Protein AF-A0A059VIG6-F1 (afdb_monomer_lite)

Radius of gyration: 15.18 Å; chains: 1; bounding box: 46×27×35 Å

InterPro domains:
  IPR001690 Autoinducer synthase [PF00765] (8-98)
  IPR001690 Autoinducer synthase [PR01549] (10-28)
  IPR001690 Autoinducer synthase [PR01549] (43-55)
  IPR001690 Autoinducer synthase [PR01549] (88-100)
  IPR001690 Autoinducer synthase [PS51187] (1-100)
  IPR001690 Autoinducer synthase [PTHR39322] (8-100)
  IPR016181 Acyl-CoA N-acyltransferase [SSF55729] (5-97)

Secondary structure (DSSP, 8-state):
-B-TTSSS--B-EEEEEEETTS--HHHHT-GGGGTTPPPP--TTEEEEEEEEE----TTSS-HHHHHHHHHHHHHHHHHHTT--EEEE---HHHHHHH--

Foldseek 3Di:
DWDPPDPDGDDQWDKDKDALLDDDCCVPPNVVVCVPPDRDHDRQEIEIDDTDGHPPDPDDADPLRVVVVVVVVVVVVSVVSNRDYYHYDDDPVVVVSVVD

Structure (mmCIF, N/CA/C/O backbone):
data_AF-A0A059VIG6-F1
#
_entry.id   AF-A0A059VIG6-F1
#
loop_
_atom_site.group_PDB
_atom_site.id
_atom_site.type_symbol
_atom_site.label_atom_id
_atom_site.label_alt_id
_atom_site.label_comp_id
_atom_site.label_asym_id
_atom_site.label_entity_id
_atom_site.label_seq_id
_atom_site.pdbx_PDB_ins_code
_atom_site.Cartn_x
_atom_site.Cartn_y
_atom_site.Cartn_z
_atom_site.occupancy
_atom_site.B_iso_or_equiv
_atom_site.auth_seq_id
_atom_site.auth_comp_id
_atom_site.auth_asym_id
_atom_site.auth_atom_id
_atom_site.pdbx_PDB_model_num
ATOM 1 N N . LEU A 1 1 ? 12.684 3.213 -5.860 1.00 61.75 1 LEU A N 1
ATOM 2 C CA . LEU A 1 1 ? 13.642 2.281 -6.493 1.00 61.75 1 LEU A CA 1
ATOM 3 C C . LEU A 1 1 ? 14.554 3.101 -7.388 1.00 61.75 1 LEU A C 1
ATOM 5 O O . LEU A 1 1 ? 14.046 3.786 -8.272 1.00 61.75 1 LEU A O 1
ATOM 9 N N . ILE A 1 2 ? 15.853 3.106 -7.101 1.00 60.44 2 ILE A N 1
ATOM 10 C CA . ILE A 1 2 ? 16.862 3.866 -7.851 1.00 60.44 2 ILE A CA 1
ATOM 11 C C . ILE A 1 2 ? 17.789 2.853 -8.522 1.00 60.44 2 ILE A C 1
ATOM 13 O O . IL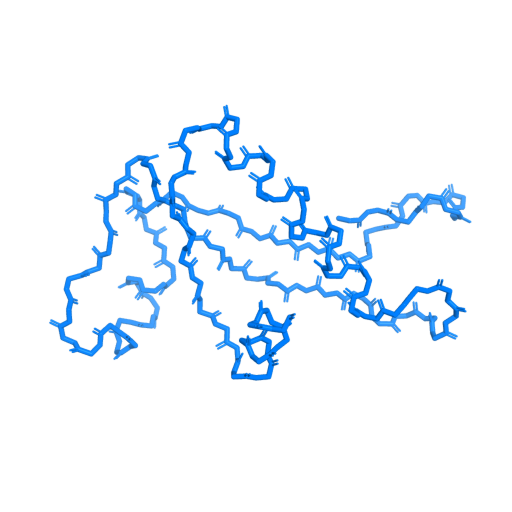E A 1 2 ? 18.173 1.875 -7.882 1.00 60.44 2 ILE A O 1
ATOM 17 N N . GLN A 1 3 ? 18.120 3.069 -9.794 1.00 58.91 3 GLN A N 1
ATOM 18 C CA . GLN A 1 3 ? 19.111 2.259 -10.499 1.00 58.91 3 GLN A CA 1
ATOM 19 C C . GLN A 1 3 ? 20.520 2.749 -10.136 1.00 58.91 3 GLN A C 1
ATOM 21 O O . GLN A 1 3 ? 20.812 3.934 -10.269 1.00 58.91 3 GLN A O 1
ATOM 26 N N . ALA A 1 4 ? 21.375 1.850 -9.640 1.00 55.16 4 ALA A N 1
ATOM 27 C CA . ALA A 1 4 ? 22.717 2.200 -9.160 1.00 55.16 4 ALA A CA 1
ATOM 28 C C . ALA A 1 4 ? 23.775 2.310 -10.281 1.00 55.16 4 ALA A C 1
ATOM 30 O O . ALA A 1 4 ? 24.827 2.895 -10.053 1.00 55.16 4 ALA A O 1
ATOM 31 N N . ASP A 1 5 ? 23.483 1.791 -11.480 1.00 58.28 5 ASP A N 1
ATOM 32 C CA . ASP A 1 5 ? 24.452 1.631 -12.582 1.00 58.28 5 ASP A CA 1
ATOM 33 C C . ASP A 1 5 ? 24.392 2.725 -13.667 1.00 58.28 5 ASP A C 1
ATOM 35 O O . ASP A 1 5 ? 24.977 2.574 -14.740 1.00 58.28 5 ASP A O 1
ATOM 39 N N . THR A 1 6 ? 23.694 3.838 -13.429 1.00 55.12 6 THR A N 1
ATOM 40 C CA . THR A 1 6 ? 23.690 4.992 -14.346 1.00 55.12 6 THR A CA 1
ATOM 41 C C . THR A 1 6 ? 24.410 6.195 -13.727 1.00 55.12 6 THR A C 1
ATOM 43 O O . THR A 1 6 ? 24.295 6.408 -12.521 1.00 55.12 6 THR A O 1
ATOM 46 N N . PRO A 1 7 ? 25.119 7.022 -14.528 1.00 57.62 7 PRO A N 1
ATOM 47 C CA . PRO A 1 7 ? 25.800 8.234 -14.043 1.00 57.62 7 PRO A CA 1
ATOM 48 C C . PRO A 1 7 ? 24.867 9.213 -13.317 1.00 57.62 7 PRO A C 1
ATOM 50 O O . PRO A 1 7 ? 25.298 10.006 -12.485 1.00 57.62 7 PRO A O 1
ATOM 53 N N . GLU A 1 8 ? 23.576 9.135 -13.631 1.00 66.25 8 GLU A N 1
ATOM 54 C CA . GLU A 1 8 ? 22.494 9.885 -13.014 1.00 66.25 8 GLU A CA 1
ATOM 55 C C . GLU A 1 8 ? 21.606 8.895 -12.253 1.00 66.25 8 GLU A C 1
ATOM 57 O O . GLU A 1 8 ? 21.138 7.908 -12.825 1.00 66.25 8 GLU A O 1
ATOM 62 N N . ALA A 1 9 ? 21.377 9.135 -10.960 1.00 66.00 9 ALA A N 1
ATOM 63 C CA . ALA A 1 9 ? 20.503 8.316 -10.124 1.00 66.00 9 ALA A CA 1
ATOM 64 C C . ALA A 1 9 ? 19.049 8.395 -10.629 1.00 66.00 9 ALA A C 1
ATOM 66 O O . ALA A 1 9 ? 18.278 9.267 -10.223 1.00 66.00 9 ALA A O 1
ATOM 67 N N . GLN A 1 10 ? 18.667 7.495 -11.536 1.00 75.00 10 GLN A N 1
ATOM 68 C CA . GLN A 1 10 ? 17.345 7.510 -12.149 1.00 75.00 10 GLN A CA 1
ATOM 69 C C . GLN A 1 10 ? 16.339 6.734 -11.294 1.00 75.00 10 GLN A C 1
ATOM 71 O O . GLN A 1 10 ? 16.577 5.597 -10.872 1.00 75.00 10 GLN A O 1
ATOM 76 N N . VAL A 1 11 ? 15.174 7.343 -11.057 1.00 79.94 11 VAL A N 1
ATOM 77 C CA . VAL A 1 11 ? 14.041 6.657 -10.427 1.00 79.94 11 VAL A CA 1
ATOM 78 C C . VAL A 1 11 ? 13.466 5.660 -11.428 1.00 79.94 11 VAL A C 1
ATOM 80 O O . VAL A 1 11 ? 12.875 6.041 -12.436 1.00 79.94 11 VAL A O 1
ATOM 83 N N . PHE A 1 12 ? 13.627 4.374 -11.133 1.00 78.38 12 PHE A N 1
ATOM 84 C CA . PHE A 1 12 ? 13.115 3.281 -11.961 1.00 78.38 12 PHE A CA 1
ATOM 85 C C . PHE A 1 12 ? 11.755 2.770 -11.480 1.00 78.38 12 PHE A C 1
ATOM 87 O O . PHE A 1 12 ? 11.040 2.080 -12.197 1.00 78.38 12 PHE A O 1
ATOM 94 N N . GLY A 1 13 ? 11.353 3.126 -10.264 1.00 82.25 13 GLY A N 1
ATOM 95 C CA . GLY A 1 13 ? 10.019 2.815 -9.779 1.00 82.25 13 GLY A CA 1
ATOM 96 C C . GLY A 1 13 ? 9.715 3.437 -8.431 1.00 82.25 13 GLY A C 1
ATOM 97 O O . GLY A 1 13 ? 10.620 3.764 -7.651 1.00 82.25 13 GLY A O 1
ATOM 98 N N . CYS A 1 14 ? 8.431 3.601 -8.153 1.00 87.81 14 CYS A N 1
ATOM 99 C CA . CYS A 1 14 ? 7.940 4.217 -6.936 1.00 87.81 14 CYS A CA 1
ATOM 100 C C . CYS A 1 14 ? 6.638 3.580 -6.445 1.00 87.81 14 CYS A C 1
ATOM 102 O O . CYS A 1 14 ? 5.911 2.905 -7.177 1.00 87.81 14 CYS A O 1
ATOM 104 N N . TRP A 1 15 ? 6.392 3.822 -5.162 1.00 90.81 15 TRP A N 1
ATOM 105 C CA . TRP A 1 15 ? 5.147 3.574 -4.455 1.00 90.81 15 TRP A CA 1
ATOM 106 C C . TRP A 1 15 ? 4.852 4.797 -3.596 1.00 90.81 15 TRP A C 1
ATOM 108 O O . TRP A 1 15 ? 5.772 5.490 -3.154 1.00 90.81 15 TRP A O 1
ATOM 118 N N . ARG A 1 16 ? 3.572 5.038 -3.331 1.00 94.44 16 ARG A N 1
ATOM 119 C CA . ARG A 1 16 ? 3.111 6.018 -2.353 1.00 94.44 16 ARG A CA 1
ATOM 120 C C . ARG A 1 16 ? 2.483 5.294 -1.169 1.00 94.44 16 ARG A C 1
ATOM 122 O O . ARG A 1 16 ? 1.680 4.389 -1.374 1.00 94.44 16 ARG A O 1
ATOM 129 N N . ILE A 1 17 ? 2.826 5.734 0.036 1.00 96.12 17 ILE A N 1
ATOM 130 C CA . ILE A 1 17 ? 2.302 5.227 1.307 1.00 96.12 17 ILE A CA 1
ATOM 131 C C . ILE A 1 17 ? 1.417 6.318 1.919 1.00 96.12 17 ILE A C 1
ATOM 133 O O . ILE A 1 17 ? 1.784 7.493 1.859 1.00 96.12 17 ILE A O 1
ATOM 137 N N . LEU A 1 18 ? 0.253 5.949 2.453 1.00 97.19 18 LEU A N 1
ATOM 138 C CA . LEU A 1 18 ? -0.671 6.848 3.150 1.00 97.19 18 LEU A CA 1
ATOM 139 C C . LEU A 1 18 ? -1.153 6.219 4.463 1.00 97.19 18 LEU A C 1
ATOM 141 O O . LEU A 1 18 ? -1.441 5.022 4.512 1.00 97.19 18 LEU A O 1
ATOM 145 N N . ASP A 1 19 ? -1.300 7.039 5.502 1.00 97.19 19 ASP A N 1
ATOM 146 C CA . ASP A 1 19 ? -1.886 6.620 6.776 1.00 97.19 19 ASP A CA 1
ATOM 147 C C . ASP A 1 19 ? -3.393 6.380 6.635 1.00 97.19 19 ASP A C 1
ATOM 149 O O . ASP A 1 19 ? -4.127 7.243 6.147 1.00 97.19 19 ASP A O 1
ATOM 153 N N . THR A 1 20 ? -3.889 5.237 7.120 1.00 97.94 20 THR A N 1
ATOM 154 C CA . THR A 1 20 ? -5.338 4.951 7.076 1.00 97.94 20 THR A CA 1
ATOM 155 C C . THR A 1 20 ? -6.154 5.749 8.096 1.00 97.94 20 THR A C 1
ATOM 157 O O . THR A 1 20 ? -7.382 5.789 8.008 1.00 97.94 20 THR A O 1
ATOM 160 N N . THR A 1 21 ? -5.492 6.418 9.045 1.00 97.62 21 THR A N 1
ATOM 161 C CA . THR A 1 21 ? -6.119 7.392 9.954 1.00 97.62 21 THR A CA 1
ATOM 162 C C . THR A 1 21 ? -6.516 8.685 9.234 1.00 97.62 21 THR A C 1
ATOM 164 O O . THR A 1 21 ? -7.405 9.400 9.699 1.00 97.62 21 THR A O 1
ATOM 167 N N . GLY A 1 22 ? -5.891 8.974 8.087 1.00 96.56 22 GLY A N 1
ATOM 168 C CA . GLY A 1 22 ? -6.209 10.099 7.215 1.00 96.56 22 GLY A CA 1
ATOM 169 C C . GLY A 1 22 ? -7.053 9.708 5.993 1.00 96.56 22 GLY A C 1
ATOM 170 O O . GLY A 1 22 ? -7.653 8.631 5.945 1.00 96.56 22 GLY A O 1
ATOM 171 N N . PRO A 1 23 ? -7.142 10.597 4.986 1.00 97.00 23 PRO A N 1
ATOM 172 C CA . PRO A 1 23 ? -7.737 10.279 3.691 1.00 97.00 23 PRO A CA 1
ATOM 173 C C . PRO A 1 23 ? -6.831 9.359 2.859 1.00 97.00 23 PRO A C 1
ATOM 175 O O . PRO A 1 23 ? -5.640 9.628 2.707 1.00 97.00 23 PRO A O 1
ATOM 178 N N . TYR A 1 24 ? -7.407 8.320 2.255 1.00 97.81 24 TYR A N 1
ATOM 179 C CA . TYR A 1 24 ? -6.691 7.362 1.403 1.00 97.81 24 TYR A CA 1
ATOM 180 C C . TYR A 1 24 ? -7.601 6.823 0.288 1.00 97.81 24 TYR A C 1
ATOM 182 O O . TYR A 1 24 ? -8.822 6.978 0.332 1.00 97.81 24 TYR A O 1
ATOM 190 N N . MET A 1 25 ? -7.030 6.233 -0.762 1.00 97.25 25 MET A N 1
ATOM 191 C CA . MET A 1 25 ? -7.758 5.938 -2.001 1.00 97.25 25 MET A CA 1
ATOM 192 C C . MET A 1 25 ? -8.865 4.898 -1.847 1.00 97.25 25 MET A C 1
ATOM 194 O O . MET A 1 25 ? -9.953 5.118 -2.369 1.00 97.25 25 MET A O 1
ATOM 198 N N . LEU A 1 26 ? -8.639 3.789 -1.148 1.00 96.88 26 LEU A N 1
ATOM 199 C CA . LEU A 1 26 ? -9.664 2.765 -0.944 1.00 96.88 26 LEU A CA 1
ATOM 200 C C . LEU A 1 26 ? -10.883 3.335 -0.196 1.00 96.88 26 LEU A C 1
ATOM 202 O O . LEU A 1 26 ? -12.009 2.990 -0.529 1.00 96.88 26 LEU A O 1
ATOM 206 N N . LYS A 1 27 ? -10.688 4.262 0.749 1.00 96.75 27 LYS A N 1
ATOM 207 C CA . LYS A 1 27 ? -11.790 4.919 1.473 1.00 96.75 27 LYS A CA 1
ATOM 208 C C . LYS A 1 27 ? -12.457 6.043 0.682 1.00 96.75 27 LYS A C 1
ATOM 210 O O . LYS A 1 27 ? -13.672 6.193 0.751 1.00 96.75 27 LYS A O 1
ATOM 215 N N . ASN A 1 28 ? -11.678 6.866 -0.022 1.00 97.44 28 ASN A N 1
ATOM 216 C CA . ASN A 1 28 ? -12.154 8.135 -0.587 1.00 97.44 28 ASN A CA 1
ATOM 217 C C . ASN A 1 28 ? -12.326 8.135 -2.113 1.00 97.44 28 ASN A C 1
ATOM 219 O O . ASN A 1 28 ? -13.007 9.012 -2.637 1.00 97.44 28 ASN A O 1
ATOM 223 N N . THR A 1 29 ? -11.693 7.210 -2.834 1.00 96.44 29 THR A N 1
ATOM 224 C CA . THR A 1 29 ? -11.753 7.116 -4.304 1.00 96.44 29 THR A CA 1
ATOM 225 C C . THR A 1 29 ? -12.422 5.832 -4.786 1.00 96.44 29 THR A C 1
ATOM 227 O O . THR A 1 29 ? -13.148 5.899 -5.768 1.00 96.44 29 THR A O 1
ATOM 230 N N . PHE A 1 30 ? -12.202 4.698 -4.113 1.00 96.12 30 PHE A N 1
ATOM 231 C CA . PHE A 1 30 ? -12.727 3.384 -4.516 1.00 96.12 30 PHE A CA 1
ATOM 232 C C . PHE A 1 30 ? -13.494 2.647 -3.397 1.00 96.12 30 PHE A C 1
ATOM 234 O O . PHE A 1 30 ? -13.227 1.464 -3.154 1.00 96.12 30 PHE A O 1
ATOM 241 N N . PRO A 1 31 ? -14.423 3.309 -2.680 1.00 95.38 31 PRO A N 1
ATOM 242 C CA . PRO A 1 31 ? -15.144 2.690 -1.566 1.00 95.38 31 PRO A CA 1
ATOM 243 C C . PRO A 1 31 ? -15.966 1.459 -1.975 1.00 95.38 31 PRO A C 1
ATOM 245 O O . PRO A 1 31 ? -16.216 0.581 -1.153 1.00 95.38 31 PRO A O 1
ATOM 248 N N . GLU A 1 32 ? -16.364 1.342 -3.240 1.00 96.50 32 GLU A N 1
ATOM 249 C CA . GLU A 1 32 ? -17.100 0.198 -3.777 1.00 96.50 32 GLU A CA 1
ATOM 250 C C . GLU A 1 32 ? -16.341 -1.134 -3.642 1.00 96.50 32 GLU A C 1
ATOM 252 O O . GLU A 1 32 ? -16.969 -2.183 -3.483 1.00 96.50 32 GLU A O 1
ATOM 257 N N . LEU A 1 33 ? -15.002 -1.100 -3.618 1.00 95.19 33 LEU A N 1
ATOM 258 C CA . LEU A 1 33 ? -14.157 -2.287 -3.438 1.00 95.19 33 LEU A CA 1
ATOM 259 C C . LEU A 1 33 ? -14.173 -2.823 -1.998 1.00 95.19 33 LEU A C 1
ATOM 261 O O . LEU A 1 33 ? -13.701 -3.930 -1.745 1.00 95.19 33 LEU A O 1
ATOM 265 N N . LEU A 1 34 ? -14.741 -2.075 -1.047 1.00 94.31 34 LEU A N 1
ATOM 266 C CA . LEU A 1 34 ? -14.953 -2.554 0.320 1.00 94.31 34 LEU A CA 1
ATOM 267 C C . LEU A 1 34 ? -16.138 -3.524 0.423 1.00 94.31 34 LEU A C 1
ATOM 269 O O . LEU A 1 34 ? -16.282 -4.193 1.446 1.00 94.31 34 LEU A O 1
ATOM 273 N N . HIS A 1 35 ? -16.993 -3.617 -0.603 1.00 94.38 35 HIS A N 1
ATOM 274 C CA . HIS A 1 35 ? -18.162 -4.504 -0.619 1.00 94.38 35 HIS A CA 1
ATOM 275 C C . HIS A 1 35 ? -19.056 -4.361 0.630 1.00 94.38 35 HIS A C 1
ATOM 277 O O . HIS A 1 35 ? -19.497 -5.348 1.217 1.00 94.38 35 HIS A O 1
ATOM 283 N N . GLY A 1 36 ? -19.290 -3.118 1.062 1.00 93.00 36 GLY A N 1
ATOM 284 C CA . GLY A 1 36 ? -20.112 -2.797 2.236 1.00 93.00 36 GLY A CA 1
ATOM 285 C C . GLY A 1 36 ? -19.415 -2.979 3.589 1.00 93.00 36 GLY A C 1
ATOM 286 O O . GLY A 1 36 ? -20.040 -2.735 4.618 1.00 93.00 36 GLY A O 1
ATOM 287 N N . LYS A 1 37 ? -18.139 -3.384 3.615 1.00 95.81 37 LYS A N 1
ATOM 288 C CA . LYS A 1 37 ? -17.332 -3.423 4.841 1.00 95.81 37 LYS A CA 1
ATOM 289 C C . LYS A 1 37 ? -16.843 -2.026 5.221 1.00 95.81 37 LYS A C 1
ATOM 291 O O . LYS A 1 37 ? -16.703 -1.146 4.375 1.00 95.81 37 LYS A O 1
ATOM 296 N N . GLU A 1 38 ? -16.549 -1.843 6.503 1.00 95.62 38 GLU A N 1
ATOM 297 C CA . GLU A 1 38 ? -15.945 -0.609 6.995 1.00 95.62 38 GLU A CA 1
ATOM 298 C C . GLU A 1 38 ? -14.514 -0.446 6.463 1.00 95.62 38 GLU A C 1
ATOM 300 O O . GLU A 1 38 ? -13.740 -1.405 6.389 1.00 95.62 38 GLU A O 1
ATOM 305 N N . ALA A 1 39 ? -14.170 0.783 6.077 1.00 97.06 39 ALA A N 1
ATOM 306 C CA . ALA A 1 39 ? -12.838 1.118 5.601 1.00 97.06 39 ALA A CA 1
ATOM 307 C C . ALA A 1 39 ? -11.841 1.089 6.780 1.00 97.06 39 ALA A C 1
ATOM 309 O O . ALA A 1 39 ? -12.093 1.767 7.780 1.00 97.06 39 ALA A O 1
ATOM 310 N N . PRO A 1 40 ? -10.702 0.375 6.684 1.00 96.94 40 PRO A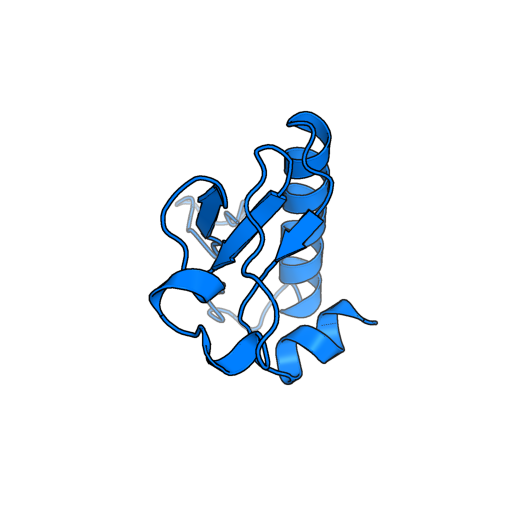 N 1
ATOM 311 C CA . PRO A 1 40 ? -9.700 0.335 7.749 1.00 96.94 40 PRO A CA 1
ATOM 312 C C . PRO A 1 40 ? -9.272 1.731 8.223 1.00 96.94 40 PRO A C 1
ATOM 314 O O . PRO A 1 40 ? -9.109 2.649 7.420 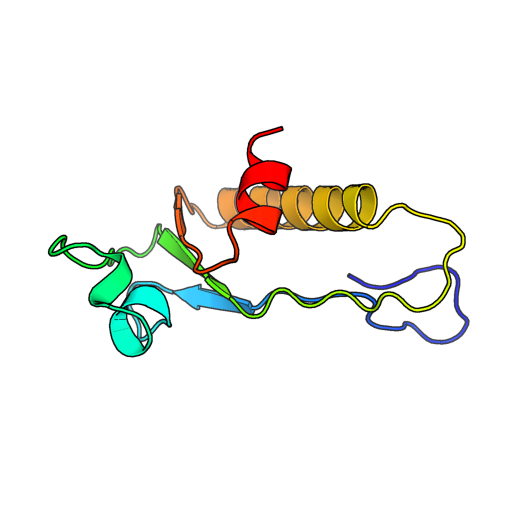1.00 96.94 40 PRO A O 1
ATOM 317 N N . CYS A 1 41 ? -9.085 1.895 9.529 1.00 97.62 41 CYS A N 1
ATOM 318 C CA . CYS A 1 41 ? -8.640 3.148 10.131 1.00 97.62 41 CYS A CA 1
ATOM 319 C C . CYS A 1 41 ? -7.812 2.824 11.376 1.00 97.62 41 CYS A C 1
ATOM 321 O O . CYS A 1 41 ? -8.366 2.519 12.431 1.00 97.62 41 CYS A O 1
ATOM 323 N N . SER A 1 42 ? -6.486 2.803 11.247 1.00 98.00 42 SER A N 1
ATOM 324 C CA . SER A 1 42 ? -5.592 2.454 12.354 1.00 98.00 42 SER A CA 1
ATOM 325 C C . SER A 1 42 ? -4.185 3.008 12.120 1.00 98.00 42 SER A C 1
ATOM 327 O O . SER A 1 42 ? -3.712 2.984 10.983 1.00 98.00 42 SER A O 1
ATOM 329 N N . PRO A 1 43 ? -3.474 3.454 13.174 1.00 97.38 43 PRO A N 1
ATOM 330 C CA . PRO A 1 43 ? -2.072 3.858 13.059 1.00 97.38 43 PRO A CA 1
ATOM 331 C C . PRO A 1 43 ? -1.139 2.693 12.684 1.00 97.38 43 PRO A C 1
ATOM 333 O O . PRO A 1 43 ? -0.017 2.933 12.263 1.00 97.38 43 PRO A O 1
ATOM 336 N N . HIS A 1 44 ? -1.603 1.443 12.792 1.00 97.94 44 HIS A N 1
ATOM 337 C CA . HIS A 1 44 ? -0.848 0.239 12.430 1.00 97.94 44 HIS A CA 1
ATOM 338 C C . HIS A 1 44 ? -1.184 -0.285 11.024 1.00 97.94 44 HIS A C 1
ATOM 340 O O . HIS A 1 44 ? -0.810 -1.408 10.675 1.00 97.94 44 HIS A O 1
ATOM 346 N N . ILE A 1 45 ? -1.937 0.484 10.228 1.00 97.94 45 ILE A N 1
ATOM 347 C CA . ILE A 1 45 ? -2.367 0.100 8.880 1.00 97.94 45 ILE A CA 1
ATOM 348 C C . ILE A 1 45 ? -2.061 1.233 7.901 1.00 97.94 45 ILE A C 1
ATOM 350 O O . ILE A 1 45 ? -2.512 2.368 8.084 1.00 97.94 45 ILE A O 1
ATOM 354 N N . TRP A 1 46 ? -1.364 0.895 6.817 1.00 98.25 46 TRP A N 1
ATOM 355 C CA . TRP A 1 46 ? -1.068 1.815 5.717 1.00 98.25 46 TRP A CA 1
ATOM 356 C C . TRP A 1 46 ? -1.745 1.408 4.417 1.00 98.25 46 TRP A C 1
ATOM 358 O O . TRP A 1 46 ? -1.889 0.223 4.112 1.00 98.25 46 TRP A O 1
ATOM 368 N N . GLU A 1 47 ? -2.107 2.407 3.615 1.00 97.69 47 GLU A N 1
ATOM 369 C CA . GLU A 1 47 ? -2.440 2.212 2.211 1.00 97.69 47 GLU A CA 1
ATOM 370 C C . GLU A 1 47 ? -1.197 2.368 1.336 1.00 97.69 47 GLU A C 1
ATOM 372 O O . GLU A 1 47 ? -0.455 3.347 1.428 1.00 97.69 47 GLU A O 1
ATOM 377 N N . LEU A 1 48 ? -1.048 1.444 0.396 1.00 95.44 48 LEU A N 1
ATOM 378 C CA . LEU A 1 48 ? -0.127 1.542 -0.716 1.00 95.44 48 LEU A CA 1
ATOM 379 C C . LEU A 1 48 ? -0.869 1.934 -1.998 1.00 95.44 48 LEU A C 1
ATOM 381 O O . LEU A 1 48 ? -1.842 1.289 -2.397 1.00 95.44 48 LEU A O 1
ATOM 385 N N . SER A 1 49 ? -0.385 2.961 -2.691 1.00 93.88 49 SER A N 1
ATOM 386 C CA . SER A 1 49 ? -0.959 3.441 -3.951 1.00 93.88 49 SER A CA 1
ATOM 387 C C . SER A 1 49 ? 0.121 3.853 -4.955 1.00 93.88 49 SER A C 1
ATOM 389 O O . SER A 1 49 ? 1.300 3.950 -4.623 1.00 93.88 49 SER A O 1
ATOM 391 N N . ARG A 1 50 ? -0.289 4.119 -6.205 1.00 89.94 50 ARG A N 1
ATOM 392 C CA . ARG A 1 50 ? 0.585 4.649 -7.274 1.00 89.94 50 ARG A CA 1
ATOM 393 C C . ARG A 1 50 ? 1.835 3.795 -7.519 1.00 89.94 50 ARG A C 1
ATOM 395 O O . ARG A 1 50 ? 2.924 4.331 -7.685 1.00 89.94 50 ARG A O 1
ATOM 402 N N . PHE A 1 51 ? 1.663 2.476 -7.567 1.00 87.94 51 PHE A N 1
ATOM 403 C CA . PHE A 1 51 ? 2.722 1.588 -8.026 1.00 87.94 51 PHE A CA 1
ATOM 404 C C . PHE A 1 51 ? 3.063 1.894 -9.487 1.00 87.94 51 PHE A C 1
ATOM 406 O O . PHE A 1 51 ? 2.237 1.681 -10.376 1.00 87.94 51 PHE A O 1
ATOM 413 N N . ALA A 1 52 ? 4.265 2.411 -9.722 1.00 84.75 52 ALA A N 1
ATOM 414 C CA . ALA A 1 52 ? 4.759 2.725 -11.054 1.00 84.75 52 ALA A CA 1
ATOM 415 C C . ALA A 1 52 ? 6.188 2.208 -11.205 1.00 84.75 52 ALA A C 1
ATOM 417 O O . ALA A 1 52 ? 7.042 2.473 -10.361 1.00 84.75 52 ALA A O 1
ATOM 418 N N . ILE A 1 53 ? 6.447 1.484 -12.291 1.00 80.00 53 ILE A N 1
ATOM 419 C CA . ILE A 1 53 ? 7.778 1.015 -12.677 1.00 80.00 53 ILE A CA 1
ATOM 420 C C . ILE A 1 53 ? 8.046 1.515 -14.091 1.00 80.00 53 ILE A C 1
ATOM 422 O O . ILE A 1 53 ? 7.204 1.382 -14.980 1.00 80.00 53 ILE A O 1
ATOM 426 N N . ASN A 1 54 ? 9.221 2.094 -14.293 1.00 77.00 54 ASN A N 1
ATOM 427 C CA . ASN A 1 54 ? 9.739 2.418 -15.606 1.00 77.00 54 ASN A CA 1
ATOM 428 C C . ASN A 1 54 ? 10.169 1.113 -16.284 1.00 77.00 54 ASN A C 1
ATOM 430 O O . ASN A 1 54 ? 11.050 0.429 -15.795 1.00 77.00 54 ASN A O 1
ATOM 434 N N . SER A 1 55 ? 9.563 0.742 -17.409 1.00 66.06 55 SER A N 1
ATOM 435 C CA . SER A 1 55 ? 9.942 -0.467 -18.156 1.00 66.06 55 SER A CA 1
ATOM 436 C C . SER A 1 55 ? 11.102 -0.239 -19.141 1.00 66.06 55 SER A C 1
ATOM 438 O O . SER A 1 55 ? 11.332 -1.064 -20.028 1.00 66.06 55 SER A O 1
ATOM 440 N N . GLY A 1 56 ? 11.776 0.913 -19.063 1.00 59.00 56 GLY A N 1
ATOM 441 C CA . GLY A 1 56 ? 12.862 1.306 -19.956 1.00 59.00 56 GLY A CA 1
ATOM 442 C C . GLY A 1 56 ? 14.117 0.452 -19.766 1.00 59.00 56 GLY A C 1
ATOM 443 O O . GLY A 1 56 ? 14.644 0.370 -18.672 1.00 59.00 56 GLY A O 1
ATOM 444 N N . GLN A 1 57 ? 14.598 -0.134 -20.865 1.00 52.69 57 GLN A N 1
ATOM 445 C CA . GLN A 1 57 ? 15.661 -1.147 -20.975 1.00 52.69 57 GLN A CA 1
ATOM 446 C C . GLN A 1 57 ? 15.273 -2.549 -20.474 1.00 52.69 57 GLN A C 1
ATOM 448 O O . GLN A 1 57 ? 15.565 -2.975 -19.361 1.00 52.69 57 GLN A O 1
ATOM 453 N N . LYS A 1 58 ? 14.670 -3.315 -21.396 1.00 47.09 58 LYS A N 1
ATOM 454 C CA . LYS A 1 58 ? 14.653 -4.786 -21.400 1.00 47.09 58 LYS A CA 1
ATOM 455 C C . LYS A 1 58 ? 16.105 -5.288 -21.337 1.00 47.09 58 LYS A C 1
ATOM 457 O O . LYS A 1 58 ? 16.726 -5.421 -22.386 1.00 47.09 58 LYS A O 1
ATOM 462 N N . GLY A 1 59 ? 16.674 -5.466 -20.146 1.00 49.59 59 GLY A N 1
ATOM 463 C CA . GLY A 1 59 ? 18.126 -5.632 -20.043 1.00 49.59 59 GLY A CA 1
ATOM 464 C C . GLY A 1 59 ? 18.653 -6.457 -18.881 1.00 49.59 59 GLY A C 1
ATOM 465 O O . GLY A 1 59 ? 19.387 -7.401 -19.140 1.00 49.59 59 GLY A O 1
ATOM 466 N N . SER A 1 60 ? 18.336 -6.138 -17.623 1.00 50.72 60 SER A N 1
ATOM 467 C CA . SER A 1 60 ? 19.147 -6.707 -16.527 1.00 50.72 60 SER A CA 1
ATOM 468 C C . SER A 1 60 ? 18.435 -7.082 -15.229 1.00 50.72 60 SER A C 1
ATOM 470 O O . SER A 1 60 ? 19.071 -7.702 -14.389 1.00 50.72 60 SER A O 1
ATOM 472 N N . LEU A 1 61 ? 17.136 -6.824 -15.062 1.00 51.47 61 LEU A N 1
ATOM 473 C CA . LEU A 1 61 ? 16.358 -7.334 -13.925 1.00 51.47 61 LEU A CA 1
ATOM 474 C C . LEU A 1 61 ? 14.901 -7.495 -14.369 1.00 51.47 61 LEU A C 1
ATOM 476 O O . LEU A 1 61 ? 14.334 -6.578 -14.969 1.00 51.47 61 LEU A O 1
ATOM 480 N N . GLY A 1 62 ? 14.286 -8.654 -14.131 1.00 60.75 62 GLY A N 1
ATOM 481 C CA . GLY A 1 62 ? 12.886 -8.854 -14.491 1.00 60.75 62 GLY A CA 1
ATOM 482 C C . GLY A 1 62 ? 11.993 -7.858 -13.746 1.00 60.75 62 GLY A C 1
ATOM 483 O O . GLY A 1 62 ? 12.277 -7.485 -12.609 1.00 60.75 62 GLY A O 1
ATOM 484 N N . PHE A 1 63 ? 10.871 -7.452 -14.351 1.00 66.06 63 PHE A N 1
ATOM 485 C CA . PHE A 1 63 ? 9.819 -6.682 -13.663 1.00 66.06 63 PHE A CA 1
ATOM 486 C C . PHE A 1 63 ? 9.462 -7.303 -12.295 1.00 66.06 63 PHE A C 1
ATOM 488 O O . PHE A 1 63 ? 9.235 -6.593 -11.314 1.00 66.06 63 PHE A O 1
ATOM 495 N N . SER A 1 64 ? 9.492 -8.637 -12.224 1.00 69.81 64 SER A N 1
ATOM 496 C CA . SER A 1 64 ? 9.296 -9.428 -11.010 1.00 69.81 64 SER A CA 1
ATOM 497 C C . SER A 1 64 ? 10.369 -9.190 -9.941 1.00 69.81 64 SER A C 1
ATOM 499 O O . SER A 1 64 ? 10.011 -8.985 -8.786 1.00 69.81 64 SER A O 1
ATOM 501 N N . ASP A 1 65 ? 11.653 -9.139 -10.304 1.00 74.75 65 ASP A N 1
ATOM 502 C CA . ASP A 1 65 ? 12.758 -8.958 -9.348 1.00 74.75 65 ASP A CA 1
ATOM 503 C C . ASP A 1 65 ? 12.737 -7.555 -8.739 1.00 74.75 65 ASP A C 1
ATOM 505 O O . ASP A 1 65 ? 12.844 -7.382 -7.526 1.00 74.75 65 ASP A O 1
ATOM 509 N N . CYS A 1 66 ? 12.517 -6.538 -9.576 1.00 75.19 66 CYS A N 1
ATOM 510 C CA . CYS A 1 66 ? 12.401 -5.155 -9.120 1.00 75.19 66 CYS A CA 1
ATOM 511 C C . CYS A 1 66 ? 11.204 -4.980 -8.171 1.00 75.19 66 CYS A C 1
ATOM 513 O O . CYS A 1 66 ? 11.307 -4.313 -7.139 1.00 75.19 66 CYS A O 1
ATOM 515 N N . THR A 1 67 ? 10.076 -5.622 -8.489 1.00 77.94 67 THR A N 1
ATOM 516 C CA . THR A 1 67 ? 8.895 -5.591 -7.621 1.00 77.94 67 THR A CA 1
ATOM 517 C C . THR A 1 67 ? 9.138 -6.327 -6.306 1.00 77.94 67 THR A C 1
ATOM 519 O O . THR A 1 67 ? 8.733 -5.835 -5.255 1.00 77.94 67 THR A O 1
ATOM 522 N N . LEU A 1 68 ? 9.837 -7.464 -6.340 1.00 80.31 68 LEU A N 1
ATOM 523 C CA . LEU A 1 68 ? 10.196 -8.218 -5.142 1.00 80.31 68 LEU A CA 1
ATOM 524 C C . LEU A 1 68 ? 11.099 -7.400 -4.212 1.00 80.31 68 LEU A C 1
ATOM 526 O O . LEU A 1 68 ? 10.843 -7.343 -3.011 1.00 80.31 68 LEU A O 1
ATOM 530 N N . GLU A 1 69 ? 12.110 -6.717 -4.749 1.00 82.38 69 GLU A N 1
ATOM 531 C CA . GLU A 1 69 ? 12.970 -5.832 -3.955 1.00 82.38 69 GLU A CA 1
ATOM 532 C C . GLU A 1 69 ? 12.196 -4.646 -3.370 1.00 82.38 69 GLU A C 1
ATOM 534 O O . GLU A 1 69 ? 12.370 -4.307 -2.197 1.00 82.38 69 GLU A O 1
ATOM 539 N N . ALA A 1 70 ? 11.269 -4.064 -4.136 1.00 83.69 70 ALA A N 1
ATOM 540 C CA . ALA A 1 70 ? 10.373 -3.026 -3.630 1.00 83.69 70 ALA A CA 1
ATOM 541 C C . ALA A 1 70 ? 9.516 -3.529 -2.463 1.00 83.69 70 ALA A C 1
ATOM 543 O O . ALA A 1 70 ? 9.426 -2.859 -1.436 1.00 83.69 70 ALA A O 1
ATOM 544 N N . MET A 1 71 ? 8.933 -4.723 -2.594 1.00 83.94 71 MET A N 1
ATOM 545 C CA . MET A 1 71 ? 8.119 -5.347 -1.551 1.00 83.94 71 MET A CA 1
ATOM 546 C C . MET A 1 71 ? 8.942 -5.695 -0.312 1.00 83.94 71 MET A C 1
ATOM 548 O O . MET A 1 71 ? 8.482 -5.471 0.802 1.00 83.94 71 MET A O 1
ATOM 552 N N . ARG A 1 72 ? 10.178 -6.181 -0.474 1.00 88.06 72 ARG A N 1
ATOM 553 C CA . ARG A 1 72 ? 11.093 -6.452 0.647 1.00 88.06 72 ARG A CA 1
ATOM 554 C C . ARG A 1 72 ? 11.447 -5.181 1.405 1.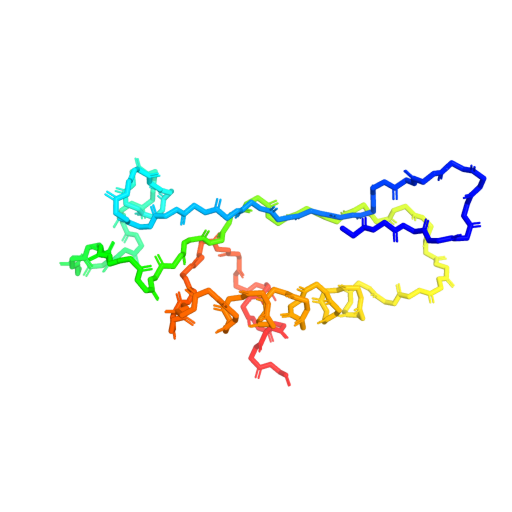00 88.06 72 ARG A C 1
ATOM 556 O O . ARG A 1 72 ? 11.406 -5.173 2.635 1.00 88.06 72 ARG A O 1
ATOM 563 N N . ALA A 1 73 ? 11.796 -4.116 0.685 1.00 89.44 73 ALA A N 1
ATOM 564 C CA . ALA A 1 73 ? 12.092 -2.823 1.289 1.00 89.44 73 ALA A CA 1
ATOM 565 C C . ALA A 1 73 ? 10.867 -2.269 2.027 1.00 89.44 73 ALA A C 1
ATOM 567 O O . ALA A 1 73 ? 10.985 -1.824 3.168 1.00 89.44 73 ALA A O 1
ATOM 568 N N . LEU A 1 74 ? 9.693 -2.370 1.405 1.00 90.06 74 LEU A N 1
ATOM 569 C CA . LEU A 1 74 ? 8.436 -1.919 1.979 1.00 90.06 74 LEU A CA 1
ATOM 570 C C . LEU A 1 74 ? 8.060 -2.709 3.234 1.00 90.06 74 LEU A C 1
ATOM 572 O O . LEU A 1 74 ? 7.805 -2.100 4.262 1.00 90.06 74 LEU A O 1
ATOM 576 N N . ALA A 1 75 ? 8.115 -4.041 3.193 1.00 90.31 75 ALA A N 1
ATOM 577 C CA . ALA A 1 75 ? 7.822 -4.892 4.344 1.00 90.31 75 ALA A CA 1
ATOM 578 C C . ALA A 1 75 ? 8.753 -4.591 5.527 1.00 90.31 75 ALA A C 1
ATOM 580 O O . ALA A 1 75 ? 8.290 -4.460 6.657 1.00 90.31 75 ALA A O 1
ATOM 581 N N . ARG A 1 76 ? 10.059 -4.421 5.276 1.00 94.25 76 ARG A N 1
ATOM 582 C CA . ARG A 1 76 ? 11.021 -4.027 6.320 1.00 94.25 76 ARG A CA 1
ATOM 583 C C . ARG A 1 76 ? 10.678 -2.665 6.915 1.00 94.25 76 ARG A C 1
ATOM 585 O O . ARG A 1 76 ? 10.663 -2.533 8.133 1.00 94.25 76 ARG A O 1
ATOM 592 N N . TYR A 1 77 ? 10.384 -1.681 6.068 1.00 95.00 77 TYR A N 1
ATOM 593 C CA . TYR A 1 77 ? 10.030 -0.336 6.513 1.00 95.00 77 TYR A CA 1
ATOM 594 C C . TYR A 1 77 ? 8.725 -0.328 7.319 1.00 95.00 77 TYR A C 1
ATOM 596 O O . TYR A 1 77 ? 8.656 0.296 8.371 1.00 95.00 77 TYR A O 1
ATOM 604 N N . SER A 1 78 ? 7.714 -1.077 6.883 1.00 94.88 78 SER A N 1
ATOM 605 C CA . SER A 1 78 ? 6.449 -1.246 7.600 1.00 94.88 78 SER A CA 1
ATOM 606 C C . SER A 1 78 ? 6.653 -1.872 8.980 1.00 94.88 78 SER A C 1
ATOM 608 O O . SER A 1 78 ? 6.188 -1.319 9.971 1.00 94.88 78 SER A O 1
ATOM 610 N N . LEU A 1 79 ? 7.417 -2.965 9.068 1.00 95.12 79 LEU A N 1
ATOM 611 C CA . LEU A 1 79 ? 7.713 -3.624 10.343 1.00 95.12 79 LEU A CA 1
ATOM 612 C C . LEU A 1 79 ? 8.476 -2.713 11.315 1.00 95.12 79 LEU A C 1
ATOM 614 O O . LEU A 1 79 ? 8.210 -2.742 12.509 1.00 95.12 79 LEU A O 1
ATOM 618 N N . GLN A 1 80 ? 9.398 -1.884 10.816 1.00 97.38 80 GLN A N 1
ATOM 619 C CA . GLN A 1 80 ? 10.140 -0.914 11.633 1.00 97.38 8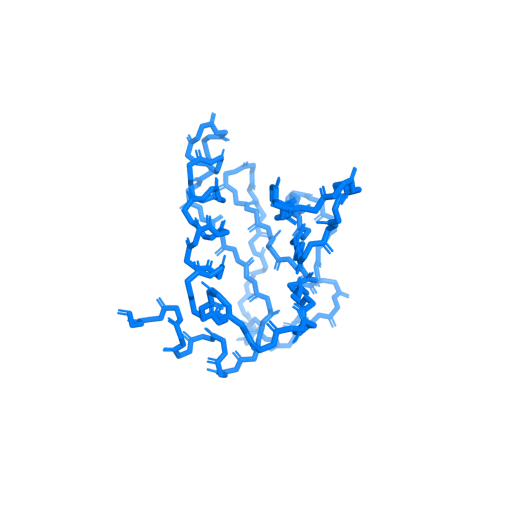0 GLN A CA 1
ATOM 620 C C . GLN A 1 80 ? 9.274 0.229 12.182 1.00 97.38 80 GLN A C 1
ATOM 622 O O . GLN A 1 80 ? 9.699 0.900 13.116 1.00 97.38 80 GLN A O 1
ATOM 627 N N . ASN A 1 81 ? 8.093 0.460 11.604 1.00 96.88 81 ASN A N 1
ATOM 628 C CA . ASN A 1 81 ? 7.148 1.502 12.013 1.00 96.88 81 ASN A CA 1
ATOM 629 C C . ASN A 1 81 ? 5.880 0.909 12.660 1.00 96.88 81 ASN A C 1
ATOM 631 O O . ASN A 1 81 ? 4.832 1.547 12.647 1.00 96.88 81 ASN A O 1
ATOM 635 N N . ASP A 1 82 ? 5.954 -0.320 13.188 1.00 97.00 82 ASP A N 1
ATOM 636 C CA . ASP A 1 82 ? 4.836 -1.021 13.840 1.00 97.00 82 ASP A CA 1
ATOM 637 C C . ASP A 1 82 ? 3.576 -1.159 12.963 1.00 97.00 82 ASP A C 1
ATOM 639 O O . ASP A 1 82 ? 2.442 -1.178 13.452 1.00 97.00 82 ASP A O 1
ATOM 643 N N . ILE A 1 83 ? 3.763 -1.285 11.647 1.00 98.19 83 ILE A N 1
ATOM 644 C CA . ILE A 1 83 ? 2.677 -1.498 10.691 1.00 98.19 83 ILE A CA 1
ATOM 645 C C . ILE A 1 83 ? 2.439 -2.993 10.514 1.00 98.19 83 ILE A C 1
ATOM 647 O O . ILE A 1 83 ? 3.319 -3.749 10.104 1.00 98.19 83 ILE A O 1
ATOM 651 N N . GLN A 1 84 ? 1.211 -3.410 10.801 1.00 95.62 84 GLN A N 1
ATOM 652 C CA . GLN A 1 84 ? 0.787 -4.810 10.817 1.00 95.62 84 GLN A CA 1
ATOM 653 C C . GLN A 1 84 ? 0.056 -5.208 9.537 1.00 95.62 84 GLN A C 1
ATOM 655 O O . GLN A 1 84 ? -0.083 -6.391 9.232 1.00 95.62 84 GLN A O 1
ATOM 660 N N . THR A 1 85 ? -0.478 -4.237 8.796 1.00 96.19 85 THR A N 1
ATOM 661 C CA . THR A 1 85 ? -1.279 -4.506 7.601 1.00 96.19 85 THR A CA 1
ATOM 662 C C . THR A 1 85 ? -1.059 -3.432 6.548 1.00 96.19 85 THR A C 1
ATOM 664 O O . THR A 1 85 ? -1.046 -2.238 6.842 1.00 96.19 85 THR A O 1
ATOM 667 N N . LEU A 1 86 ? -0.922 -3.878 5.301 1.00 95.25 86 LEU A N 1
ATOM 668 C CA . LEU A 1 86 ? -0.861 -3.024 4.124 1.00 95.25 86 LEU A CA 1
ATOM 669 C C . LEU A 1 86 ? -2.092 -3.295 3.265 1.00 95.25 86 LEU A C 1
ATOM 671 O O . LEU A 1 86 ? -2.350 -4.439 2.892 1.00 95.25 86 LEU A O 1
ATOM 675 N N . VAL A 1 87 ? -2.849 -2.247 2.956 1.00 96.06 87 VAL A N 1
ATOM 676 C CA . VAL A 1 87 ? -3.988 -2.310 2.033 1.00 96.06 87 VAL A CA 1
ATOM 677 C C . VAL A 1 87 ? -3.623 -1.632 0.723 1.00 96.06 87 VAL A C 1
ATOM 679 O O . VAL A 1 87 ? -2.842 -0.685 0.698 1.00 96.06 87 VAL A O 1
ATOM 682 N N . THR A 1 88 ? -4.153 -2.108 -0.398 1.00 95.25 88 THR A N 1
ATOM 683 C CA . THR A 1 88 ? -3.875 -1.495 -1.699 1.00 95.25 88 THR A CA 1
ATOM 684 C C . THR A 1 88 ? -5.014 -1.733 -2.674 1.00 95.25 88 THR A C 1
ATOM 686 O O . THR A 1 88 ? -5.650 -2.784 -2.655 1.00 95.25 88 THR A O 1
ATOM 689 N N . VAL A 1 89 ? -5.247 -0.757 -3.550 1.00 94.56 89 VAL A N 1
ATOM 690 C CA . VAL A 1 89 ? -6.090 -0.926 -4.735 1.00 94.56 89 VAL A CA 1
ATOM 691 C C . VAL A 1 89 ? -5.168 -1.133 -5.925 1.00 94.56 89 VAL A C 1
ATOM 693 O O . VAL A 1 89 ? -4.438 -0.225 -6.328 1.00 94.56 89 VAL A O 1
ATOM 696 N N . THR A 1 90 ? -5.189 -2.338 -6.483 1.00 90.94 90 THR A N 1
ATOM 697 C CA . THR A 1 90 ? -4.356 -2.719 -7.624 1.00 90.94 90 THR A CA 1
ATOM 698 C C . THR A 1 90 ? -5.121 -3.629 -8.581 1.00 90.94 90 THR A C 1
ATOM 700 O O . THR A 1 90 ? -6.266 -4.000 -8.340 1.00 90.94 90 THR A O 1
ATOM 703 N N . THR A 1 91 ? -4.496 -3.968 -9.703 1.00 89.75 91 THR A N 1
ATOM 704 C CA . THR A 1 91 ? -5.076 -4.886 -10.687 1.00 89.75 91 THR A CA 1
ATOM 705 C C . THR A 1 91 ? -4.906 -6.343 -10.254 1.00 89.75 91 THR A C 1
ATOM 707 O O . THR A 1 91 ? -3.919 -6.704 -9.613 1.00 89.75 91 THR A O 1
ATOM 710 N N . VAL A 1 92 ? -5.806 -7.215 -10.718 1.00 89.00 92 VAL A N 1
ATOM 711 C CA . VAL A 1 92 ? -5.729 -8.674 -10.501 1.00 89.00 92 VAL A CA 1
ATOM 712 C C . VAL A 1 92 ? -4.403 -9.268 -11.008 1.00 89.00 92 VAL A C 1
ATOM 714 O O . VAL A 1 92 ? -3.907 -10.256 -10.475 1.00 89.00 92 VAL A O 1
ATOM 717 N N . GLY A 1 93 ? -3.791 -8.677 -12.042 1.00 85.69 93 GLY A N 1
ATOM 718 C CA . GLY A 1 93 ? -2.483 -9.119 -12.537 1.00 85.69 93 GLY A CA 1
ATOM 719 C C . GLY A 1 93 ? -1.371 -8.946 -11.498 1.00 85.69 93 GLY A C 1
ATOM 720 O O . GLY A 1 93 ? -0.560 -9.848 -11.303 1.00 85.69 93 GLY A O 1
ATOM 721 N N . VAL A 1 94 ? -1.375 -7.810 -10.797 1.00 82.38 94 VAL A N 1
ATOM 722 C CA . VAL A 1 94 ? -0.415 -7.500 -9.731 1.00 82.38 94 VAL A CA 1
ATOM 723 C C . VAL A 1 94 ? -0.713 -8.314 -8.466 1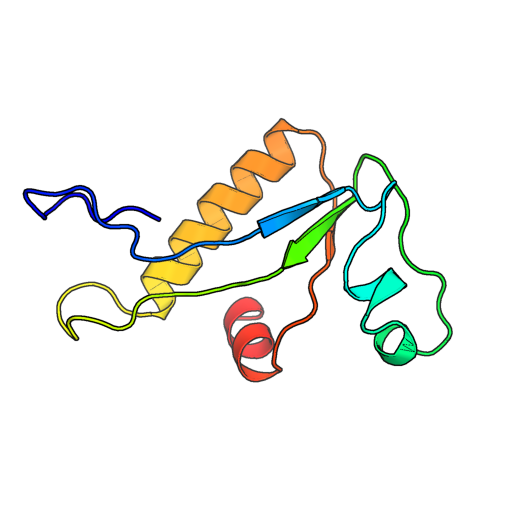.00 82.38 94 VAL A C 1
ATOM 725 O O . VAL A 1 94 ? 0.216 -8.816 -7.842 1.00 82.38 94 VAL A O 1
ATOM 728 N N . GLU A 1 95 ? -1.986 -8.532 -8.129 1.00 86.50 95 GLU A N 1
ATOM 729 C CA . GLU A 1 95 ? -2.397 -9.448 -7.052 1.00 86.50 95 GLU A CA 1
ATOM 730 C C . GLU A 1 95 ? -1.856 -10.872 -7.278 1.00 86.50 95 GLU A C 1
ATOM 732 O O . GLU A 1 95 ? -1.177 -11.429 -6.418 1.00 86.50 95 GLU A O 1
ATOM 737 N N . LYS A 1 96 ? -2.072 -11.445 -8.471 1.00 86.25 96 LYS A N 1
ATOM 738 C CA . LYS A 1 96 ? -1.576 -12.788 -8.830 1.00 86.25 96 LYS A CA 1
ATOM 739 C C . LYS A 1 96 ? -0.056 -12.915 -8.771 1.00 86.25 96 LYS A C 1
ATOM 741 O O . LYS A 1 96 ? 0.453 -14.014 -8.568 1.00 86.25 96 LYS A O 1
ATOM 746 N N . MET A 1 97 ? 0.660 -11.820 -9.002 1.00 80.19 97 MET A N 1
ATOM 747 C CA . MET A 1 97 ? 2.113 -11.771 -8.869 1.00 80.19 97 MET A CA 1
ATOM 748 C C . MET A 1 97 ? 2.550 -11.753 -7.398 1.00 80.19 97 MET A C 1
ATOM 750 O O . MET A 1 97 ? 3.587 -12.324 -7.102 1.00 80.19 97 MET A O 1
ATOM 754 N N . MET A 1 98 ? 1.781 -11.137 -6.491 1.00 77.19 98 MET A N 1
ATOM 755 C CA . MET A 1 98 ? 2.105 -11.075 -5.055 1.00 77.19 98 MET A CA 1
ATOM 756 C C . MET A 1 98 ? 1.774 -12.357 -4.283 1.00 77.19 98 MET A C 1
ATOM 758 O O . MET A 1 98 ? 2.388 -12.620 -3.257 1.00 77.19 98 MET A O 1
ATOM 762 N N . ILE A 1 99 ? 0.787 -13.132 -4.741 1.00 80.69 99 ILE A N 1
ATOM 763 C CA . ILE A 1 99 ? 0.384 -14.396 -4.095 1.00 80.69 99 ILE A CA 1
ATOM 764 C C . ILE A 1 99 ? 1.358 -15.548 -4.426 1.00 80.69 99 ILE A C 1
ATOM 766 O O . ILE A 1 99 ? 1.318 -16.595 -3.781 1.00 80.69 99 ILE A O 1
ATOM 770 N N . ARG A 1 100 ? 2.215 -15.376 -5.438 1.00 58.50 100 ARG A N 1
ATOM 771 C CA . ARG A 1 100 ? 3.239 -16.350 -5.837 1.00 58.50 100 ARG A CA 1
ATOM 772 C C . ARG A 1 100 ? 4.546 -16.133 -5.095 1.00 58.50 100 ARG A C 1
ATOM 774 O O . ARG A 1 100 ? 5.171 -17.167 -4.780 1.00 58.50 100 ARG A O 1
#

Sequence (100 aa):
LIQADTPEAQVFGCWRILDTTGPYMLKNTFPELLHGKEAPCSPHIWELSRFAINSGQKGSLGFSDCTLEAMRALARYSLQNDIQTLVTVTTVGVEKMMIR

pLDDT: mean 84.72, std 14.78, range [47.09, 98.25]

Organism: NCBI:txid86185